Protein AF-A0A7W9EU17-F1 (afdb_monomer_lite)

Foldseek 3Di:
DDDDDPPLVVVLVVLVVQLVVLVVQLVVLLVQCLVQLVDPAHPLVSNVVSVVSNVVSLVSNVVSVVVNLVSCCVPDDDPLNVLSVVLVVLNVVLVVLSVVLPVCDDSVNCNVCVVVNSVSSVVNSVSSNVNSVSVVCSVVVVVPPPPDDD

pLDDT: mean 87.11, std 13.87, range [36.31, 96.31]

Secondary structure (DSSP, 8-state):
---PPPHHHHHHHHHHHHHHHHHHHHHHHHHHHHHHHTSSS--HHHHHHHHHHHHHHHHHHHHHHHHHHHHHHHH--HHHHHHHHHHHHHHHHHHHHHHHHHHH--HHHHHHTHHHHHHHHHHHHHHHHHHHHHHHHHHHHHHHSTT---

Organism: NCBI:txid1344948

Sequence (150 aa):
MIHAPPVQAIAQAASLQQLFSAHQQLLDGLARLETETARPVPDKAAVGAARLALSQASRKRSTILDSVLASEARIRTGPDLLQLVALQDSVRRARTASTAHVARWSQSTLEADWRGYCRDSALMRRHMRRQMEAETQFFVQSSGSGGGRG

Structure (mmCIF, N/CA/C/O backbone):
data_AF-A0A7W9EU17-F1
#
_entry.id   AF-A0A7W9EU17-F1
#
loop_
_atom_site.group_PDB
_atom_site.id
_atom_site.type_symbol
_atom_site.label_atom_id
_atom_site.label_alt_id
_atom_site.label_comp_id
_atom_site.label_asym_id
_atom_site.label_entity_id
_atom_site.label_seq_id
_atom_site.pdbx_PDB_ins_code
_atom_site.Cartn_x
_atom_site.Cartn_y
_atom_site.Cartn_z
_atom_site.occupancy
_atom_site.B_iso_or_equiv
_atom_site.auth_seq_id
_atom_site.auth_comp_id
_atom_site.auth_asym_id
_atom_site.auth_atom_id
_atom_site.pdbx_PDB_model_num
ATOM 1 N N . MET A 1 1 ? 31.770 17.024 -23.844 1.00 42.16 1 MET A N 1
ATOM 2 C CA . MET A 1 1 ? 30.431 16.971 -24.471 1.00 42.16 1 MET A CA 1
ATOM 3 C C . MET A 1 1 ? 29.493 16.333 -23.453 1.00 42.16 1 MET A C 1
ATOM 5 O O . MET A 1 1 ? 29.704 15.179 -23.113 1.00 42.16 1 MET A O 1
ATOM 9 N N . ILE A 1 2 ? 28.580 17.100 -22.851 1.00 52.88 2 ILE A N 1
ATOM 10 C CA . ILE A 1 2 ? 27.664 16.598 -21.812 1.00 52.88 2 ILE A CA 1
ATOM 11 C C . ILE A 1 2 ? 26.452 16.007 -22.539 1.00 52.88 2 ILE A C 1
ATOM 13 O O . ILE A 1 2 ? 25.656 16.756 -23.098 1.00 52.88 2 ILE A O 1
ATOM 17 N N . HIS A 1 3 ? 26.337 14.679 -22.592 1.00 46.72 3 HIS A N 1
ATOM 18 C CA . HIS A 1 3 ? 25.130 14.028 -23.101 1.00 46.72 3 HIS A CA 1
ATOM 19 C C . HIS A 1 3 ? 24.001 14.238 -22.089 1.00 46.72 3 HIS A C 1
ATOM 21 O O . HIS A 1 3 ? 24.015 13.657 -21.005 1.00 46.72 3 HIS A O 1
ATOM 27 N N . ALA A 1 4 ? 23.037 15.093 -22.429 1.00 49.22 4 ALA A N 1
ATOM 28 C CA . ALA A 1 4 ? 21.792 15.181 -21.682 1.00 49.22 4 ALA A CA 1
ATOM 29 C C . ALA A 1 4 ? 21.060 13.826 -21.764 1.00 49.22 4 ALA A C 1
ATOM 31 O O . ALA A 1 4 ? 21.017 13.229 -22.846 1.00 49.22 4 ALA A O 1
ATOM 32 N N . PRO A 1 5 ? 20.499 13.315 -20.655 1.00 55.69 5 PRO A N 1
ATOM 33 C CA . PRO A 1 5 ? 19.760 12.062 -20.684 1.00 55.69 5 PRO A CA 1
ATOM 34 C C . PRO A 1 5 ? 18.518 12.185 -21.584 1.00 55.69 5 PRO A C 1
ATOM 36 O O . PRO A 1 5 ? 17.935 13.269 -21.687 1.00 55.69 5 PRO A O 1
ATOM 39 N N . PRO A 1 6 ? 18.083 11.089 -22.231 1.00 68.62 6 PRO A N 1
ATOM 40 C CA . PRO A 1 6 ? 16.889 11.107 -23.067 1.00 68.62 6 PRO A CA 1
ATOM 41 C C . PRO A 1 6 ? 15.662 11.508 -22.236 1.00 68.62 6 PRO A C 1
ATOM 43 O O . PRO A 1 6 ? 15.503 11.070 -21.096 1.00 68.62 6 PRO A O 1
ATOM 46 N N . VAL A 1 7 ? 14.762 12.306 -22.822 1.00 67.12 7 VAL A N 1
ATOM 47 C CA . VAL A 1 7 ? 13.536 12.839 -22.181 1.00 67.12 7 VAL A CA 1
ATOM 48 C C . VAL A 1 7 ? 12.720 11.748 -21.471 1.00 67.12 7 VAL A C 1
ATOM 50 O O . VAL A 1 7 ? 12.147 11.977 -20.407 1.00 67.12 7 VAL A O 1
ATOM 53 N N . GLN A 1 8 ? 12.725 10.532 -22.020 1.00 69.38 8 GLN A N 1
ATOM 54 C CA . GLN A 1 8 ? 12.023 9.375 -21.472 1.00 69.38 8 GLN A CA 1
ATOM 55 C C . GLN A 1 8 ? 12.612 8.877 -20.140 1.00 69.38 8 GLN A C 1
ATOM 57 O O . GLN A 1 8 ? 11.852 8.507 -19.247 1.00 69.38 8 GLN A O 1
ATOM 62 N N . ALA A 1 9 ? 13.934 8.948 -19.956 1.00 69.44 9 ALA A N 1
ATOM 63 C CA . ALA A 1 9 ? 14.589 8.595 -18.695 1.00 69.44 9 ALA A CA 1
ATOM 64 C C . ALA A 1 9 ? 14.292 9.626 -17.590 1.00 69.44 9 ALA A C 1
ATOM 66 O O . ALA A 1 9 ? 14.064 9.256 -16.440 1.00 69.44 9 ALA A O 1
ATOM 67 N N . ILE A 1 10 ? 14.216 10.917 -17.941 1.00 69.44 10 ILE A N 1
ATOM 68 C CA . ILE A 1 10 ? 13.854 11.990 -16.998 1.00 69.44 10 ILE A CA 1
ATOM 69 C C . ILE A 1 10 ? 12.400 11.825 -16.532 1.00 69.44 10 ILE A C 1
ATOM 71 O O . ILE A 1 10 ? 12.120 11.890 -15.335 1.00 69.44 10 ILE A O 1
ATOM 75 N N . ALA A 1 11 ? 11.475 11.566 -17.462 1.00 74.50 11 ALA A N 1
ATOM 76 C CA . ALA A 1 11 ? 10.063 11.353 -17.142 1.00 74.50 11 ALA A CA 1
ATOM 77 C C . ALA A 1 11 ? 9.842 10.102 -16.269 1.00 74.50 11 ALA A C 1
ATOM 79 O O . ALA A 1 11 ? 9.024 10.118 -15.343 1.00 74.50 11 ALA A O 1
ATOM 80 N N . GLN A 1 12 ? 10.599 9.032 -16.520 1.00 78.94 12 GLN A N 1
ATOM 81 C CA . GLN A 1 12 ? 10.566 7.815 -15.710 1.00 78.94 12 GLN A CA 1
ATOM 82 C C . GLN A 1 12 ? 11.104 8.063 -14.296 1.00 78.94 12 GLN A C 1
ATOM 84 O O . GLN A 1 12 ? 10.432 7.719 -13.325 1.00 78.94 12 GLN A O 1
ATOM 89 N N . ALA A 1 13 ? 12.251 8.736 -14.162 1.00 81.25 13 ALA A N 1
ATOM 90 C CA . ALA A 1 13 ? 12.816 9.101 -12.864 1.00 81.25 13 ALA A CA 1
ATOM 91 C C . ALA A 1 13 ? 11.855 9.981 -12.043 1.00 81.25 13 ALA A C 1
ATOM 93 O O . ALA A 1 13 ? 11.632 9.716 -10.861 1.00 81.25 13 ALA A O 1
ATOM 94 N N . ALA A 1 14 ? 11.212 10.967 -12.678 1.00 83.50 14 ALA A N 1
ATOM 95 C CA . ALA A 1 14 ? 10.198 11.800 -12.034 1.00 83.50 14 ALA A CA 1
ATOM 96 C C . ALA A 1 14 ? 8.979 10.979 -11.566 1.00 83.50 14 ALA A C 1
ATOM 98 O O . ALA A 1 14 ? 8.493 11.169 -10.450 1.00 83.50 14 ALA A O 1
ATOM 99 N N . SER A 1 15 ? 8.515 10.024 -12.378 1.00 88.94 15 SER A N 1
ATOM 100 C CA . SER A 1 15 ? 7.392 9.141 -12.022 1.00 88.94 15 SER A CA 1
ATOM 101 C C . SER A 1 15 ? 7.738 8.203 -10.856 1.00 88.94 15 SER A C 1
ATOM 103 O O . SER A 1 15 ? 6.918 7.993 -9.961 1.00 88.94 15 SER A O 1
ATOM 105 N N . LEU A 1 16 ? 8.969 7.680 -10.813 1.00 90.94 16 LEU A N 1
ATOM 106 C CA . LEU A 1 16 ? 9.460 6.863 -9.697 1.00 90.94 16 LEU A CA 1
ATOM 107 C C . LEU A 1 16 ? 9.607 7.683 -8.411 1.00 90.94 16 LEU A C 1
ATOM 109 O O . LEU A 1 16 ? 9.209 7.228 -7.340 1.00 90.94 16 LEU A O 1
ATOM 113 N N . GLN A 1 17 ? 10.089 8.923 -8.506 1.00 92.38 17 GLN A N 1
ATOM 114 C CA . GLN A 1 17 ? 10.138 9.831 -7.361 1.00 92.38 17 GLN A CA 1
ATOM 115 C C . GLN A 1 17 ? 8.734 10.110 -6.802 1.00 92.38 17 GLN A C 1
ATOM 117 O O . GLN A 1 17 ? 8.530 10.098 -5.585 1.00 92.38 17 GLN A O 1
ATOM 122 N N . GLN A 1 18 ? 7.743 10.316 -7.674 1.00 93.81 18 GLN A N 1
ATOM 123 C CA . GLN A 1 18 ? 6.345 10.464 -7.266 1.00 93.81 18 GLN A CA 1
ATOM 124 C C . GLN A 1 18 ? 5.808 9.197 -6.587 1.00 93.81 18 GLN A C 1
ATOM 126 O O . GLN A 1 18 ? 5.091 9.304 -5.588 1.00 93.81 18 GLN A O 1
ATOM 131 N N . LEU A 1 19 ? 6.171 8.011 -7.086 1.00 94.50 19 LEU A N 1
ATOM 132 C CA . LEU A 1 19 ? 5.790 6.737 -6.480 1.00 94.50 19 LEU A CA 1
ATOM 133 C C . LEU A 1 19 ? 6.373 6.592 -5.068 1.00 94.50 19 LEU A C 1
ATOM 135 O O . LEU A 1 19 ? 5.625 6.314 -4.132 1.00 94.50 19 LEU A O 1
ATOM 139 N N . PHE A 1 20 ? 7.667 6.858 -4.884 1.00 94.06 20 PHE A N 1
ATOM 140 C CA . PHE A 1 20 ? 8.308 6.785 -3.567 1.00 94.06 20 PHE A CA 1
ATOM 141 C C . PHE A 1 20 ? 7.773 7.839 -2.593 1.00 94.06 20 PHE A C 1
ATOM 143 O O . PHE A 1 20 ? 7.582 7.554 -1.411 1.00 94.06 20 PHE A O 1
ATOM 150 N N . SER A 1 21 ? 7.432 9.035 -3.076 1.00 94.50 21 SER A N 1
ATOM 151 C CA . SER A 1 21 ? 6.719 10.025 -2.262 1.00 94.50 21 SER A CA 1
ATOM 152 C C . SER A 1 21 ? 5.341 9.510 -1.824 1.00 94.50 21 SER A C 1
ATOM 154 O O . SER A 1 21 ? 4.957 9.662 -0.663 1.00 94.50 21 SER A O 1
ATOM 156 N N . ALA A 1 22 ? 4.606 8.840 -2.716 1.00 94.56 22 ALA A N 1
ATOM 157 C CA . ALA A 1 22 ? 3.338 8.206 -2.366 1.00 94.56 22 ALA A CA 1
ATOM 158 C C . ALA A 1 22 ? 3.518 7.042 -1.371 1.00 94.56 22 ALA A C 1
ATOM 160 O O . ALA A 1 22 ? 2.656 6.853 -0.512 1.00 94.56 22 ALA A O 1
ATOM 161 N N . HIS A 1 23 ? 4.630 6.298 -1.432 1.00 96.06 23 HIS A N 1
ATOM 162 C CA . HIS A 1 23 ? 4.975 5.291 -0.420 1.00 96.06 23 HIS A CA 1
ATOM 163 C C . HIS A 1 23 ? 5.177 5.914 0.957 1.00 96.06 23 HIS A C 1
ATOM 165 O O . HIS A 1 23 ? 4.604 5.415 1.920 1.00 96.06 23 HIS A O 1
ATOM 171 N N . GLN A 1 24 ? 5.909 7.026 1.055 1.00 95.00 24 GLN A N 1
ATOM 172 C CA . GLN A 1 24 ? 6.094 7.731 2.330 1.00 95.00 24 GLN A CA 1
ATOM 173 C C . GLN A 1 24 ? 4.758 8.199 2.917 1.00 95.00 24 GLN A C 1
ATOM 175 O O . GLN A 1 24 ? 4.454 7.920 4.073 1.00 95.00 24 GLN A O 1
ATOM 180 N N . GLN A 1 25 ? 3.886 8.784 2.091 1.00 94.00 25 GLN A N 1
ATOM 181 C CA . GLN A 1 25 ? 2.539 9.178 2.525 1.00 94.00 25 GLN A CA 1
ATOM 182 C C . GLN A 1 25 ? 1.709 7.984 3.024 1.00 94.00 25 GLN A C 1
ATOM 184 O O . GLN A 1 25 ? 0.932 8.108 3.974 1.00 94.00 25 GLN A O 1
ATOM 189 N N . LEU A 1 26 ? 1.867 6.814 2.396 1.00 94.75 26 LEU A N 1
ATOM 190 C CA . LEU A 1 26 ? 1.216 5.590 2.848 1.00 94.75 26 LEU A CA 1
ATOM 191 C C . LEU A 1 26 ? 1.797 5.116 4.185 1.00 94.75 26 LEU A C 1
ATOM 193 O O . LEU A 1 26 ? 1.028 4.762 5.074 1.00 94.75 26 LEU A O 1
ATOM 197 N N . LEU A 1 27 ? 3.123 5.124 4.347 1.00 95.56 27 LEU A N 1
ATOM 198 C CA . LEU A 1 27 ? 3.806 4.744 5.588 1.00 95.56 27 LEU A CA 1
ATOM 199 C C . LEU A 1 27 ? 3.362 5.614 6.768 1.00 95.56 27 LEU A C 1
ATOM 201 O O . LEU A 1 27 ? 3.016 5.065 7.815 1.00 95.56 27 LEU A O 1
ATOM 205 N N . ASP A 1 28 ? 3.262 6.927 6.571 1.00 94.12 28 ASP A N 1
ATOM 206 C CA . ASP A 1 28 ? 2.743 7.857 7.578 1.00 94.12 28 ASP A CA 1
ATOM 207 C C . ASP A 1 28 ? 1.293 7.528 7.955 1.00 94.12 28 ASP A C 1
ATOM 209 O O . ASP A 1 28 ? 0.935 7.470 9.134 1.00 94.12 28 ASP A O 1
ATOM 213 N N . GLY A 1 29 ? 0.444 7.261 6.958 1.00 93.19 29 GLY A N 1
ATOM 214 C CA . GLY A 1 29 ? -0.943 6.849 7.182 1.00 93.19 29 GLY A CA 1
ATOM 215 C C . GLY A 1 29 ? -1.052 5.525 7.945 1.00 93.19 29 GLY A C 1
ATOM 216 O O . GLY A 1 29 ? -1.892 5.384 8.835 1.00 93.19 29 GLY A O 1
ATOM 217 N N . LEU A 1 30 ? -0.179 4.562 7.637 1.00 95.25 30 LEU A N 1
ATOM 218 C CA . LEU A 1 30 ? -0.106 3.275 8.327 1.00 95.25 30 LEU A CA 1
ATOM 219 C C . LEU A 1 30 ? 0.334 3.441 9.783 1.00 95.25 30 LEU A C 1
ATOM 221 O O . LEU A 1 30 ? -0.247 2.792 10.650 1.00 95.25 30 LEU A O 1
ATOM 225 N N . ALA A 1 31 ? 1.320 4.300 10.051 1.00 94.75 31 ALA A N 1
ATOM 226 C CA . ALA A 1 31 ? 1.794 4.592 11.402 1.00 94.75 31 ALA A CA 1
ATOM 227 C C . ALA A 1 31 ? 0.706 5.267 12.249 1.00 94.75 31 ALA A C 1
ATOM 229 O O . ALA A 1 31 ? 0.453 4.849 13.374 1.00 94.75 31 ALA A O 1
ATOM 230 N N . ARG A 1 32 ? -0.018 6.242 11.684 1.00 94.12 32 ARG A N 1
ATOM 231 C CA . ARG A 1 32 ? -1.166 6.871 12.362 1.00 94.12 32 ARG A CA 1
ATOM 232 C C . ARG A 1 32 ? -2.246 5.852 12.707 1.00 94.12 32 ARG A C 1
ATOM 234 O O . ARG A 1 32 ? -2.725 5.817 13.835 1.00 94.12 32 ARG A O 1
ATOM 241 N N . LEU A 1 33 ? -2.607 4.993 11.753 1.00 94.62 33 LEU A N 1
ATOM 242 C CA . LEU A 1 33 ? -3.601 3.953 12.003 1.00 94.62 33 LEU A CA 1
ATOM 243 C C . LEU A 1 33 ? -3.121 2.940 13.053 1.00 94.62 33 LEU A C 1
ATOM 245 O O . LEU A 1 33 ? -3.922 2.439 13.837 1.00 94.62 33 LEU A O 1
ATOM 249 N N . GLU A 1 34 ? -1.825 2.638 13.075 1.00 95.88 34 GLU A N 1
ATOM 250 C CA . GLU A 1 34 ? -1.213 1.781 14.085 1.00 95.88 34 GLU A CA 1
ATOM 251 C C . GLU A 1 34 ? -1.361 2.363 15.491 1.00 95.88 34 GLU A C 1
ATOM 253 O O . GLU A 1 34 ? -1.867 1.651 16.361 1.00 95.88 34 GLU A O 1
ATOM 258 N N . THR A 1 35 ? -1.059 3.653 15.670 1.00 94.69 35 THR A N 1
ATOM 259 C CA . THR A 1 35 ? -1.282 4.386 16.925 1.00 94.69 35 THR A CA 1
ATOM 260 C C . THR A 1 35 ? -2.732 4.295 17.389 1.00 94.69 35 THR A C 1
ATOM 262 O O . THR A 1 35 ? -2.983 3.940 18.539 1.00 94.69 35 THR A O 1
ATOM 265 N N . GLU A 1 36 ? -3.703 4.531 16.501 1.00 93.62 36 GLU A N 1
ATOM 266 C CA . GLU A 1 36 ? -5.115 4.448 16.892 1.00 93.62 36 GLU A CA 1
ATOM 267 C C . GLU A 1 36 ? -5.532 3.021 17.268 1.00 93.62 36 GLU A C 1
ATOM 269 O O . GLU A 1 36 ? -6.237 2.820 18.253 1.00 93.62 36 GLU A O 1
ATOM 274 N N . THR A 1 37 ? -5.062 2.004 16.537 1.00 94.56 37 THR A N 1
ATOM 275 C CA . THR A 1 37 ? -5.393 0.598 16.841 1.00 94.56 37 THR A CA 1
ATOM 276 C C . THR A 1 37 ? -4.713 0.040 18.092 1.00 94.56 37 THR A C 1
ATOM 278 O O . THR A 1 37 ? -5.100 -1.030 18.557 1.00 94.56 37 THR A O 1
ATOM 281 N N . ALA A 1 38 ? -3.722 0.742 18.649 1.00 94.44 38 ALA A N 1
ATOM 282 C CA . ALA A 1 38 ? -3.118 0.389 19.933 1.00 94.44 38 ALA A CA 1
ATOM 283 C C . ALA A 1 38 ? -4.000 0.794 21.130 1.00 94.44 38 ALA A C 1
ATOM 285 O O . ALA A 1 38 ? -3.764 0.345 22.252 1.00 94.44 38 ALA A O 1
ATOM 286 N N . ARG A 1 39 ? -5.023 1.630 20.909 1.00 92.75 39 ARG A N 1
ATOM 287 C CA . ARG A 1 39 ? -5.928 2.094 21.965 1.00 92.75 39 ARG A CA 1
ATOM 288 C C . ARG A 1 39 ? -6.919 0.984 22.350 1.00 92.75 39 ARG A C 1
ATOM 290 O O . ARG A 1 39 ? -7.422 0.269 21.478 1.00 92.75 39 ARG A O 1
ATOM 297 N N . PRO A 1 40 ? -7.256 0.844 23.647 1.00 89.75 40 PRO A N 1
ATOM 298 C CA . PRO A 1 40 ? -8.167 -0.204 24.117 1.00 89.75 40 PRO A CA 1
ATOM 299 C C . PRO A 1 40 ? -9.603 -0.022 23.606 1.00 89.75 40 PRO A C 1
ATOM 301 O O . PRO A 1 40 ? -10.331 -1.002 23.465 1.00 89.75 40 PRO A O 1
ATOM 304 N N . VAL A 1 41 ? -9.991 1.219 23.305 1.00 89.88 41 VAL A N 1
ATOM 305 C CA . VAL A 1 41 ? -11.290 1.594 22.739 1.00 89.88 41 VAL A CA 1
ATOM 306 C C . VAL A 1 41 ? -11.087 2.518 21.535 1.00 89.88 41 VAL A C 1
ATOM 308 O O . VAL A 1 41 ? -10.130 3.300 21.537 1.00 89.88 41 VAL A O 1
ATOM 311 N N . PRO A 1 42 ? -11.954 2.445 20.511 1.00 91.00 42 PRO A N 1
ATOM 312 C CA . PRO A 1 42 ? -11.811 3.262 19.319 1.00 91.00 42 PRO A CA 1
ATOM 313 C C . PRO A 1 42 ? -12.170 4.719 19.597 1.00 91.00 42 PRO A C 1
ATOM 315 O O . PRO A 1 42 ? -13.270 5.035 20.052 1.00 91.00 42 PRO A O 1
ATOM 318 N N . ASP A 1 43 ? -11.281 5.620 19.204 1.00 92.50 43 ASP A N 1
ATOM 319 C CA . ASP A 1 43 ? -11.642 7.006 18.942 1.00 92.50 43 ASP A CA 1
ATOM 320 C C . ASP A 1 43 ? -12.185 7.097 17.518 1.00 92.50 43 ASP A C 1
ATOM 322 O O . ASP A 1 43 ? -11.448 7.044 16.533 1.00 92.50 43 ASP A O 1
ATOM 326 N N . LYS A 1 44 ? -13.513 7.156 17.412 1.00 88.75 44 LYS A N 1
ATOM 327 C CA . LYS A 1 44 ? -14.230 7.044 16.136 1.00 88.75 44 LYS A CA 1
ATOM 328 C C . LYS A 1 44 ? -13.763 8.086 15.122 1.00 88.75 44 LYS A C 1
ATOM 330 O O . LYS A 1 44 ? -13.586 7.758 13.948 1.00 88.75 44 LYS A O 1
ATOM 335 N N . ALA A 1 45 ? -13.549 9.318 15.578 1.00 90.31 45 ALA A N 1
ATOM 336 C CA . ALA A 1 45 ? -13.128 10.414 14.720 1.00 90.31 45 ALA A CA 1
ATOM 337 C C . ALA A 1 45 ? -11.689 10.199 14.237 1.00 90.31 45 ALA A C 1
ATOM 339 O O . ALA A 1 45 ? -11.434 10.248 13.031 1.00 90.31 45 ALA A O 1
ATOM 340 N N . ALA A 1 46 ? -10.769 9.883 15.154 1.00 91.25 46 ALA A N 1
ATOM 341 C CA . ALA A 1 46 ? -9.366 9.664 14.815 1.00 91.25 46 ALA A CA 1
ATOM 342 C C . ALA A 1 46 ? -9.174 8.443 13.897 1.00 91.25 46 ALA A C 1
ATOM 344 O O . ALA A 1 46 ? -8.489 8.526 12.874 1.00 91.25 46 ALA A O 1
ATOM 345 N N . VAL A 1 47 ? -9.850 7.327 14.190 1.00 93.19 47 VAL A N 1
ATOM 346 C CA . VAL A 1 47 ? -9.811 6.112 13.365 1.00 93.19 47 VAL A CA 1
ATOM 347 C C . VAL A 1 47 ? -10.420 6.364 11.987 1.00 93.19 47 VAL A C 1
ATOM 349 O O . VAL A 1 47 ? -9.825 5.981 10.979 1.00 93.19 47 VAL A O 1
ATOM 352 N N . GLY A 1 48 ? -11.577 7.028 11.910 1.00 91.69 48 GLY A N 1
ATOM 353 C CA . GLY A 1 48 ? -12.209 7.388 10.640 1.00 91.69 48 GLY A CA 1
ATOM 354 C C . GLY A 1 48 ? -11.295 8.253 9.768 1.00 91.69 48 GLY A C 1
ATOM 355 O O . GLY A 1 48 ? -11.082 7.943 8.592 1.00 91.69 48 GLY A O 1
ATOM 356 N N . ALA A 1 49 ? -10.677 9.278 10.361 1.00 91.44 49 ALA A N 1
ATOM 357 C CA . ALA A 1 49 ? -9.722 10.149 9.683 1.00 91.44 49 ALA A CA 1
ATOM 358 C C . ALA A 1 49 ? -8.480 9.382 9.195 1.00 91.44 49 ALA A C 1
ATOM 360 O O . ALA A 1 49 ? -8.090 9.516 8.032 1.00 91.44 49 ALA A O 1
ATOM 361 N N . ALA A 1 50 ? -7.893 8.524 10.038 1.00 92.31 50 ALA A N 1
ATOM 362 C CA . ALA A 1 50 ? -6.734 7.708 9.674 1.00 92.31 50 ALA A CA 1
ATOM 363 C C . ALA A 1 50 ? -7.047 6.750 8.512 1.00 92.31 50 ALA A C 1
ATOM 365 O O . ALA A 1 50 ? -6.276 6.643 7.555 1.00 92.31 50 ALA A O 1
ATOM 366 N N . ARG A 1 51 ? -8.212 6.090 8.546 1.00 93.56 51 ARG A N 1
ATOM 367 C CA . ARG A 1 51 ? -8.671 5.189 7.477 1.00 93.56 51 ARG A CA 1
ATOM 368 C C . ARG A 1 51 ? -8.921 5.924 6.164 1.00 93.56 51 ARG A C 1
ATOM 370 O O . ARG A 1 51 ? -8.566 5.408 5.099 1.00 93.56 51 ARG A O 1
ATOM 377 N N . LEU A 1 52 ? -9.517 7.115 6.222 1.00 90.69 52 LEU A N 1
ATOM 378 C CA . LEU A 1 52 ? -9.749 7.949 5.046 1.00 90.69 52 LEU A CA 1
ATOM 379 C C . LEU A 1 52 ? -8.423 8.392 4.417 1.00 90.69 52 LEU A C 1
ATOM 381 O O . LEU A 1 52 ? -8.230 8.193 3.216 1.00 90.69 52 LEU A O 1
ATOM 385 N N . ALA A 1 53 ? -7.499 8.913 5.227 1.00 89.88 53 ALA A N 1
ATOM 386 C CA . ALA A 1 53 ? -6.178 9.339 4.772 1.00 89.88 53 ALA A CA 1
ATOM 387 C C . ALA A 1 53 ? -5.406 8.180 4.121 1.00 89.88 53 ALA A C 1
ATOM 389 O O . ALA A 1 53 ? -4.887 8.321 3.013 1.00 89.88 53 ALA A O 1
ATOM 390 N N . LEU A 1 54 ? -5.410 6.997 4.747 1.00 92.62 54 LEU A N 1
ATOM 391 C CA . LEU A 1 54 ? -4.771 5.804 4.189 1.00 92.62 54 LEU A CA 1
ATOM 392 C C . LEU A 1 54 ? -5.411 5.376 2.858 1.00 92.62 54 LEU A C 1
ATOM 394 O O . LEU A 1 54 ? -4.713 5.015 1.910 1.00 92.62 54 LEU A O 1
ATOM 398 N N . SER A 1 55 ? -6.739 5.459 2.754 1.00 91.81 55 SER A N 1
ATOM 399 C CA . SER A 1 55 ? -7.466 5.136 1.521 1.00 91.81 55 SER A CA 1
ATOM 400 C C . SER A 1 55 ? -7.144 6.109 0.383 1.00 91.81 55 SER A C 1
ATOM 402 O O . SER A 1 55 ? -7.052 5.691 -0.772 1.00 91.81 55 SER A O 1
ATOM 404 N N . GLN A 1 56 ? -6.977 7.399 0.684 1.00 91.31 56 GLN A N 1
ATOM 405 C CA . GLN A 1 56 ? -6.574 8.417 -0.291 1.00 91.31 56 GLN A CA 1
ATOM 406 C C . GLN A 1 56 ? -5.122 8.212 -0.742 1.00 91.31 56 GLN A C 1
ATOM 408 O O . GLN A 1 56 ? -4.858 8.179 -1.944 1.00 91.31 56 GLN A O 1
ATOM 413 N N . ALA A 1 57 ? -4.200 7.982 0.198 1.00 91.88 57 ALA A N 1
ATOM 414 C CA . ALA A 1 57 ? -2.801 7.687 -0.105 1.00 91.88 57 ALA A CA 1
ATOM 415 C C . ALA A 1 57 ? -2.655 6.404 -0.947 1.00 91.88 57 ALA A C 1
ATOM 417 O O . ALA A 1 57 ? -1.920 6.387 -1.935 1.00 91.88 57 ALA A O 1
ATOM 418 N N . SER A 1 58 ? -3.421 5.350 -0.636 1.00 92.81 58 SER A N 1
ATOM 419 C CA . SER A 1 58 ? -3.419 4.097 -1.408 1.00 92.81 58 SER A CA 1
ATOM 420 C C . SER A 1 58 ? -3.940 4.285 -2.836 1.00 92.81 58 SER A C 1
ATOM 422 O O . SER A 1 58 ? -3.377 3.721 -3.779 1.00 92.81 58 SER A O 1
ATOM 424 N N . ARG A 1 59 ? -4.979 5.113 -3.020 1.00 92.38 59 ARG A N 1
ATOM 425 C CA . ARG A 1 59 ? -5.484 5.488 -4.350 1.00 92.38 59 ARG A CA 1
ATOM 426 C C . ARG A 1 59 ? -4.436 6.258 -5.146 1.00 92.38 59 ARG A C 1
ATOM 428 O O . ARG A 1 59 ? -4.137 5.861 -6.266 1.00 92.38 59 ARG A O 1
ATOM 435 N N . LYS A 1 60 ? -3.816 7.278 -4.545 1.00 92.94 60 LYS A N 1
ATOM 436 C CA . LYS A 1 60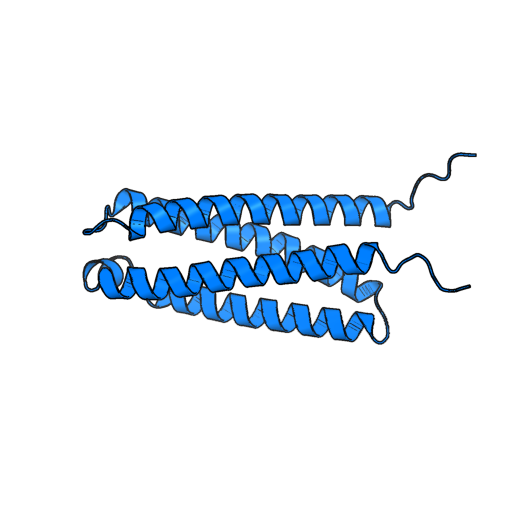 ? -2.738 8.052 -5.177 1.00 92.94 60 LYS A CA 1
ATOM 437 C C . LYS A 1 60 ? -1.574 7.155 -5.612 1.00 92.94 60 LYS A C 1
ATOM 439 O O . LYS A 1 60 ? -1.159 7.233 -6.765 1.00 92.94 60 LYS A O 1
ATOM 444 N N . ARG A 1 61 ? -1.100 6.263 -4.728 1.00 95.62 61 ARG A N 1
ATOM 445 C CA . ARG A 1 61 ? -0.074 5.256 -5.060 1.00 95.62 61 ARG A CA 1
ATOM 446 C C . ARG A 1 61 ? -0.503 4.414 -6.258 1.00 95.62 61 ARG A C 1
ATOM 448 O O . ARG A 1 61 ? 0.271 4.259 -7.189 1.00 95.62 61 ARG A O 1
ATOM 455 N N . SER A 1 62 ? -1.730 3.893 -6.237 1.00 94.19 62 SER A N 1
ATOM 456 C CA . SER A 1 62 ? -2.254 3.013 -7.288 1.00 94.19 62 SER A CA 1
ATOM 457 C C . SER A 1 62 ? -2.276 3.699 -8.656 1.00 94.19 62 SER A C 1
ATOM 459 O O . SER A 1 62 ? -1.801 3.112 -9.621 1.00 94.19 62 SER A O 1
ATOM 461 N N . THR A 1 63 ? -2.747 4.947 -8.731 1.00 93.94 63 THR A N 1
ATOM 462 C CA . THR A 1 63 ? -2.766 5.726 -9.980 1.00 93.94 63 THR A CA 1
ATOM 463 C C . THR A 1 63 ? -1.362 5.944 -10.542 1.00 93.94 63 THR A C 1
ATOM 465 O O . THR A 1 63 ? -1.133 5.728 -11.730 1.00 93.94 63 THR A O 1
ATOM 468 N N . ILE A 1 64 ? -0.410 6.350 -9.694 1.00 94.62 64 ILE A N 1
ATOM 469 C CA . ILE A 1 64 ? 0.981 6.572 -10.116 1.00 94.62 64 ILE A CA 1
ATOM 470 C C . ILE A 1 64 ? 1.608 5.249 -10.565 1.00 94.62 64 ILE A C 1
ATOM 472 O O . ILE A 1 64 ? 2.212 5.177 -11.633 1.00 94.62 64 ILE A O 1
ATOM 476 N N . LEU A 1 65 ? 1.421 4.190 -9.777 1.00 94.94 65 LEU A N 1
ATOM 477 C CA . LEU A 1 65 ? 1.967 2.869 -10.056 1.00 94.94 65 LEU A CA 1
ATOM 478 C C . LEU A 1 65 ? 1.434 2.295 -11.372 1.00 94.94 65 LEU A C 1
ATOM 480 O O . LEU A 1 65 ? 2.218 1.745 -12.133 1.00 94.94 65 LEU A O 1
ATOM 484 N N . ASP A 1 66 ? 0.146 2.457 -11.682 1.00 94.19 66 ASP A N 1
ATOM 485 C CA . ASP A 1 66 ? -0.414 2.004 -12.963 1.00 94.19 66 ASP A CA 1
ATOM 486 C C . ASP A 1 66 ? 0.262 2.700 -14.153 1.00 94.19 66 ASP A C 1
ATOM 488 O O . ASP A 1 66 ? 0.606 2.044 -15.136 1.00 94.19 66 ASP A O 1
ATOM 492 N N . SER A 1 67 ? 0.528 4.005 -14.042 1.00 92.81 67 SER A N 1
ATOM 493 C CA . SER A 1 67 ? 1.257 4.764 -15.068 1.00 92.81 67 SER A CA 1
ATOM 494 C C . SER A 1 67 ? 2.705 4.289 -15.225 1.00 92.81 67 SER A C 1
ATOM 496 O O . SER A 1 67 ? 3.194 4.125 -16.348 1.00 92.81 67 SER A O 1
ATOM 498 N N . VAL A 1 68 ? 3.399 4.041 -14.109 1.00 92.75 68 VAL A N 1
ATOM 499 C CA . VAL A 1 68 ? 4.770 3.510 -14.115 1.00 92.75 68 VAL A CA 1
ATOM 500 C C . VAL A 1 68 ? 4.796 2.119 -14.752 1.00 92.75 68 VAL A C 1
ATOM 502 O O . VAL A 1 68 ? 5.532 1.905 -15.710 1.00 92.75 68 VAL A O 1
ATOM 505 N N . LEU A 1 69 ? 3.945 1.194 -14.300 1.00 92.69 69 LEU A N 1
ATOM 506 C CA . LEU A 1 69 ? 3.873 -0.174 -14.823 1.00 92.69 69 LEU A CA 1
ATOM 507 C C . LEU A 1 69 ? 3.535 -0.206 -16.320 1.00 92.69 69 LEU A C 1
ATOM 509 O O . LEU A 1 69 ? 4.113 -1.006 -17.054 1.00 92.69 69 LEU A O 1
ATOM 513 N N . ALA A 1 70 ? 2.637 0.666 -16.788 1.00 90.94 70 ALA A N 1
ATOM 514 C CA . ALA A 1 70 ? 2.320 0.793 -18.210 1.00 90.94 70 ALA A CA 1
ATOM 515 C C . ALA A 1 70 ? 3.519 1.286 -19.035 1.00 90.94 70 ALA A C 1
ATOM 517 O O . ALA A 1 70 ? 3.699 0.867 -20.178 1.00 90.94 70 ALA A O 1
ATOM 518 N N . SER A 1 71 ? 4.345 2.163 -18.460 1.00 89.62 71 SER A N 1
ATOM 519 C CA . SER A 1 71 ? 5.552 2.678 -19.111 1.00 89.62 71 SER A CA 1
ATOM 520 C C . SER A 1 71 ? 6.644 1.606 -19.183 1.00 89.62 71 SER A C 1
ATOM 522 O O . SER A 1 71 ? 7.219 1.398 -20.248 1.00 89.62 71 SER A O 1
ATOM 524 N N . GLU A 1 72 ? 6.862 0.860 -18.096 1.00 89.31 72 GLU A N 1
ATOM 525 C CA . GLU A 1 72 ? 7.799 -0.274 -18.040 1.00 89.31 72 GLU A CA 1
ATOM 526 C C . GLU A 1 72 ? 7.432 -1.396 -19.018 1.00 89.31 72 GLU A C 1
ATOM 528 O O . GLU A 1 72 ? 8.304 -1.970 -19.669 1.00 89.31 72 GLU A O 1
ATOM 533 N N . ALA A 1 73 ? 6.137 -1.692 -19.163 1.00 90.12 73 ALA A N 1
ATOM 534 C CA . ALA A 1 73 ? 5.659 -2.748 -20.056 1.00 90.12 73 ALA A CA 1
ATOM 535 C C . ALA A 1 73 ? 5.981 -2.478 -21.534 1.00 90.12 73 ALA A C 1
ATOM 537 O O . ALA A 1 73 ? 6.041 -3.414 -22.324 1.00 90.12 73 ALA A O 1
ATOM 538 N N . ARG A 1 74 ? 6.198 -1.211 -21.914 1.00 89.06 74 ARG A N 1
ATOM 539 C CA . ARG A 1 74 ? 6.559 -0.825 -23.288 1.00 89.06 74 ARG A CA 1
ATOM 540 C C . ARG A 1 74 ? 8.043 -0.999 -23.597 1.00 89.06 74 ARG A C 1
ATOM 542 O O . ARG A 1 74 ? 8.398 -1.049 -24.768 1.00 89.06 74 ARG A O 1
ATOM 549 N N . ILE A 1 75 ? 8.896 -1.035 -22.574 1.00 86.94 75 ILE A N 1
ATOM 550 C CA . ILE A 1 75 ? 10.358 -1.025 -22.732 1.00 86.94 75 ILE A CA 1
ATOM 551 C C . ILE A 1 75 ? 11.013 -2.355 -22.348 1.00 86.94 75 ILE A C 1
ATOM 553 O O . ILE A 1 75 ? 12.097 -2.661 -22.838 1.00 86.94 75 ILE A O 1
ATOM 557 N N . ARG A 1 76 ? 10.376 -3.162 -21.490 1.00 86.75 76 ARG A N 1
ATOM 558 C CA . ARG A 1 76 ? 10.935 -4.440 -21.033 1.00 86.75 76 ARG A CA 1
ATOM 559 C C . ARG A 1 76 ? 10.626 -5.583 -21.982 1.00 86.75 76 ARG A C 1
ATOM 561 O O . ARG A 1 76 ? 9.533 -5.686 -22.528 1.00 86.75 76 ARG A O 1
ATOM 568 N N . THR A 1 77 ? 11.582 -6.497 -22.101 1.00 87.75 77 THR A N 1
ATOM 569 C CA . THR A 1 77 ? 11.460 -7.725 -22.892 1.00 87.75 77 THR A CA 1
ATOM 570 C C . THR A 1 77 ? 12.077 -8.907 -22.140 1.00 87.75 77 THR A C 1
ATOM 572 O O . THR A 1 77 ? 12.791 -8.727 -21.153 1.00 87.75 77 THR A O 1
ATOM 575 N N . GLY A 1 78 ? 11.776 -10.133 -22.577 1.00 89.38 78 GLY A N 1
ATOM 576 C CA . GLY A 1 78 ? 12.403 -11.342 -22.040 1.00 89.38 78 GLY A CA 1
ATOM 577 C C . GLY A 1 78 ? 12.199 -11.528 -20.522 1.00 89.38 78 GLY A C 1
ATOM 578 O O . GLY A 1 78 ? 11.088 -11.318 -20.029 1.00 89.38 78 GLY A O 1
ATOM 579 N N . PRO A 1 79 ? 13.241 -11.929 -19.766 1.00 86.69 79 PRO A N 1
ATOM 580 C CA . PRO A 1 79 ? 13.141 -12.170 -18.322 1.00 86.69 79 PRO A CA 1
ATOM 581 C C . PRO A 1 79 ? 12.639 -10.967 -17.507 1.00 86.69 79 PRO A C 1
ATOM 583 O O . PRO A 1 79 ? 11.895 -11.152 -16.543 1.00 86.69 79 PRO A O 1
ATOM 586 N N . ASP A 1 80 ? 12.974 -9.742 -17.917 1.00 85.19 80 ASP A N 1
ATOM 587 C CA . ASP A 1 80 ? 12.566 -8.521 -17.208 1.00 85.19 80 ASP A CA 1
ATOM 588 C C . ASP A 1 80 ? 11.056 -8.268 -17.326 1.00 85.19 80 ASP A C 1
ATOM 590 O O . ASP A 1 80 ? 10.435 -7.727 -16.407 1.00 85.19 80 ASP A O 1
ATOM 594 N N . LEU A 1 81 ? 10.439 -8.694 -18.436 1.00 89.12 81 LEU A N 1
ATOM 595 C CA . LEU A 1 81 ? 8.989 -8.631 -18.620 1.00 89.12 81 LEU A CA 1
ATOM 596 C C . LEU A 1 81 ? 8.265 -9.621 -17.695 1.00 89.12 81 LEU A C 1
ATOM 598 O O . LEU A 1 81 ? 7.227 -9.281 -17.133 1.00 89.12 81 LEU A O 1
ATOM 602 N N . LEU A 1 82 ? 8.821 -10.818 -17.477 1.00 90.19 82 LEU A N 1
ATOM 603 C CA . LEU A 1 82 ? 8.232 -11.803 -16.559 1.00 90.19 82 LEU A CA 1
ATOM 604 C C . LEU A 1 82 ? 8.216 -11.292 -15.113 1.00 90.19 82 LEU A C 1
ATOM 606 O O . LEU A 1 82 ? 7.218 -11.454 -14.410 1.00 90.19 82 LEU A O 1
ATOM 610 N N . GLN A 1 83 ? 9.289 -10.624 -14.680 1.00 90.31 83 GLN A N 1
ATOM 611 C CA . GLN A 1 83 ? 9.338 -9.994 -13.359 1.00 90.31 83 GLN A CA 1
ATOM 612 C C . GLN A 1 83 ? 8.310 -8.857 -13.231 1.00 90.31 83 GLN A C 1
ATOM 614 O O . GLN A 1 83 ? 7.643 -8.745 -12.201 1.00 90.31 83 GLN A O 1
ATOM 619 N N . LEU A 1 84 ? 8.124 -8.053 -14.287 1.00 92.81 84 LEU A N 1
ATOM 620 C CA . LEU A 1 84 ? 7.099 -7.007 -14.318 1.00 92.81 84 LEU A CA 1
ATOM 621 C C . LEU A 1 84 ? 5.683 -7.591 -14.194 1.00 92.81 84 LEU A C 1
ATOM 623 O O . LEU A 1 84 ? 4.874 -7.079 -13.419 1.00 92.81 84 LEU A O 1
ATOM 627 N N . VAL A 1 85 ? 5.386 -8.675 -14.917 1.00 93.75 85 VAL A N 1
ATOM 628 C CA . VAL A 1 85 ? 4.089 -9.370 -14.840 1.00 93.75 85 VAL A CA 1
ATOM 629 C C . VAL A 1 85 ? 3.846 -9.912 -13.428 1.00 93.75 85 VAL A C 1
ATOM 631 O O . VAL A 1 85 ? 2.764 -9.725 -12.870 1.00 93.75 85 VAL A O 1
ATOM 634 N N . ALA A 1 86 ? 4.862 -10.506 -12.795 1.00 93.31 86 ALA A N 1
ATOM 635 C CA . ALA A 1 86 ? 4.757 -10.979 -11.415 1.00 93.31 86 ALA A CA 1
ATOM 636 C C . ALA A 1 86 ? 4.444 -9.836 -10.426 1.00 93.31 86 ALA A C 1
ATOM 638 O O . ALA A 1 86 ? 3.612 -10.001 -9.524 1.00 93.31 86 ALA A O 1
ATOM 639 N N . LEU A 1 87 ? 5.055 -8.659 -10.618 1.00 93.81 87 LEU A N 1
ATOM 640 C CA . LEU A 1 87 ? 4.750 -7.464 -9.830 1.00 93.81 87 LEU A CA 1
ATOM 641 C C . LEU A 1 87 ? 3.306 -6.990 -10.060 1.00 93.81 87 LEU A C 1
ATOM 643 O O . LEU A 1 87 ? 2.583 -6.762 -9.088 1.00 93.81 87 LEU A O 1
ATOM 647 N N . GLN A 1 88 ? 2.858 -6.889 -11.316 1.00 94.69 88 GLN A N 1
ATOM 648 C CA . GLN A 1 88 ? 1.483 -6.503 -11.672 1.00 94.69 88 GLN A CA 1
ATOM 649 C C . GLN A 1 88 ? 0.441 -7.430 -11.029 1.00 94.69 88 GLN A C 1
ATOM 651 O O . GLN A 1 88 ? -0.576 -6.973 -10.495 1.00 94.69 88 GLN A O 1
ATOM 656 N N . ASP A 1 89 ? 0.711 -8.732 -11.017 1.00 95.00 89 ASP A N 1
ATOM 657 C CA . ASP A 1 89 ? -0.129 -9.731 -10.367 1.00 95.00 89 ASP A CA 1
ATOM 658 C C . ASP A 1 89 ? -0.192 -9.548 -8.848 1.00 95.00 89 ASP A C 1
ATOM 660 O O . ASP A 1 89 ? -1.273 -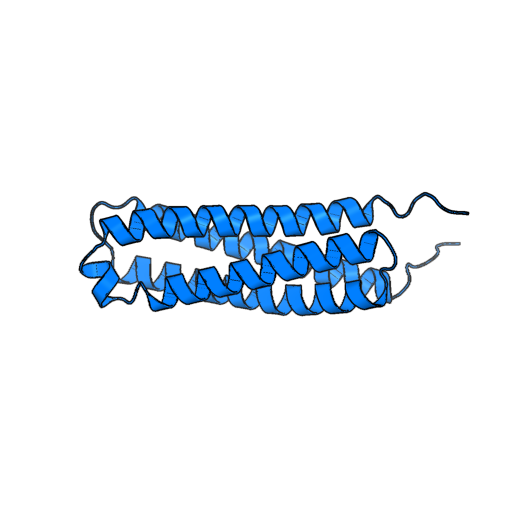9.636 -8.253 1.00 95.00 89 ASP A O 1
ATOM 664 N N . SER A 1 90 ? 0.944 -9.251 -8.209 1.00 93.69 90 SER A N 1
ATOM 665 C CA . SER A 1 90 ? 0.982 -8.928 -6.778 1.00 93.69 90 SER A CA 1
ATOM 666 C C . SER A 1 90 ? 0.160 -7.680 -6.458 1.00 93.69 90 SER A C 1
ATOM 668 O O . SER A 1 90 ? -0.672 -7.705 -5.548 1.00 93.69 90 SER A O 1
ATOM 670 N N . VAL A 1 91 ? 0.311 -6.620 -7.258 1.00 92.62 91 VAL A N 1
ATOM 671 C CA . VAL A 1 91 ? -0.453 -5.369 -7.120 1.00 92.62 91 VAL A CA 1
ATOM 672 C C . VAL A 1 91 ? -1.954 -5.629 -7.236 1.00 92.62 91 VAL A C 1
ATOM 674 O O . VAL A 1 91 ? -2.734 -5.133 -6.418 1.00 92.62 91 VAL A O 1
ATOM 677 N N . ARG A 1 92 ? -2.378 -6.443 -8.210 1.00 93.25 92 ARG A N 1
ATOM 678 C CA . ARG A 1 92 ? -3.790 -6.808 -8.391 1.00 93.25 92 ARG A CA 1
ATOM 679 C C . ARG A 1 92 ? -4.345 -7.534 -7.165 1.00 93.25 92 ARG A C 1
ATOM 681 O O . ARG A 1 92 ? -5.393 -7.139 -6.657 1.00 93.25 92 ARG A O 1
ATOM 688 N N . ARG A 1 93 ? -3.623 -8.529 -6.636 1.00 91.94 93 ARG A N 1
ATOM 689 C CA . ARG A 1 93 ? -4.018 -9.239 -5.404 1.00 91.94 93 ARG A CA 1
ATOM 690 C C . ARG A 1 93 ? -4.109 -8.296 -4.200 1.00 91.94 93 ARG A C 1
ATOM 692 O O . ARG A 1 93 ? -5.080 -8.364 -3.446 1.00 91.94 93 ARG A O 1
ATOM 699 N N . ALA A 1 94 ? -3.148 -7.385 -4.047 1.00 89.69 94 ALA A N 1
ATOM 700 C CA . ALA A 1 94 ? -3.140 -6.402 -2.964 1.00 89.69 94 ALA A CA 1
ATOM 701 C C . ALA A 1 94 ? -4.340 -5.440 -3.028 1.00 89.69 94 ALA A C 1
ATOM 703 O O . ALA A 1 94 ? -4.931 -5.106 -1.994 1.00 89.69 94 ALA A O 1
ATOM 704 N N . ARG A 1 95 ? -4.747 -5.026 -4.237 1.00 90.88 95 ARG A N 1
ATOM 705 C CA . ARG A 1 95 ? -5.960 -4.221 -4.457 1.00 90.88 95 ARG A CA 1
ATOM 706 C C . ARG A 1 95 ? -7.215 -4.979 -4.038 1.00 90.88 95 ARG A C 1
ATOM 708 O O . ARG A 1 95 ? -8.001 -4.442 -3.263 1.00 90.88 95 ARG A O 1
ATOM 715 N N . THR A 1 96 ? -7.366 -6.231 -4.469 1.00 91.06 96 THR A N 1
ATOM 716 C CA . THR A 1 96 ? -8.501 -7.079 -4.070 1.00 91.06 96 THR A CA 1
ATOM 717 C C . THR A 1 96 ? -8.582 -7.233 -2.550 1.00 91.06 96 THR A C 1
ATOM 719 O O . THR 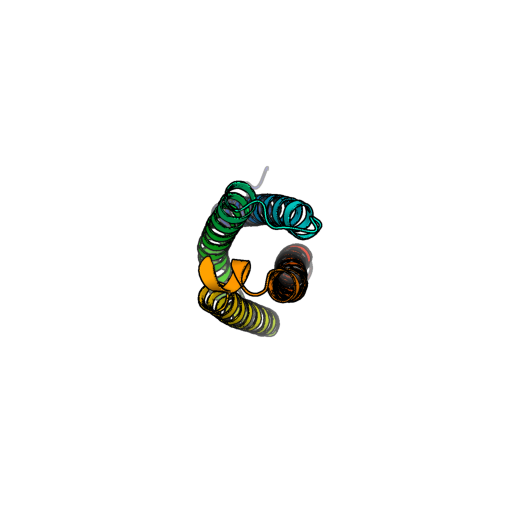A 1 96 ? -9.648 -7.026 -1.971 1.00 91.06 96 THR A O 1
ATOM 722 N N . ALA A 1 97 ? -7.457 -7.513 -1.886 1.00 88.69 97 ALA A N 1
ATOM 723 C CA . ALA A 1 97 ? -7.402 -7.631 -0.430 1.00 88.69 97 ALA A CA 1
ATOM 724 C C . ALA A 1 97 ? -7.767 -6.314 0.282 1.00 88.69 97 ALA A C 1
ATOM 726 O O . ALA A 1 97 ? -8.497 -6.323 1.274 1.00 88.69 97 ALA A O 1
ATOM 727 N N . SER A 1 98 ? -7.299 -5.175 -0.237 1.00 88.62 98 SER A N 1
ATOM 728 C CA . SER A 1 98 ? -7.620 -3.849 0.308 1.00 88.62 98 SER A CA 1
ATOM 729 C C . SER A 1 98 ? -9.115 -3.540 0.199 1.00 88.62 98 SER A C 1
ATOM 731 O O . SER A 1 98 ? -9.726 -3.109 1.176 1.00 88.62 98 SER A O 1
ATOM 733 N N . THR A 1 99 ? -9.725 -3.812 -0.958 1.00 90.00 99 THR A N 1
ATOM 734 C CA . THR A 1 99 ? -11.168 -3.624 -1.173 1.00 90.00 99 THR A CA 1
ATOM 735 C C . THR A 1 99 ? -11.990 -4.507 -0.239 1.00 90.00 99 THR A C 1
ATOM 737 O O . THR A 1 99 ? -12.912 -4.013 0.407 1.00 90.00 99 THR A O 1
ATOM 740 N N . ALA A 1 100 ? -11.626 -5.786 -0.100 1.00 90.50 100 ALA A N 1
ATOM 741 C CA . ALA A 1 100 ? -12.303 -6.702 0.816 1.00 90.50 100 ALA A CA 1
ATOM 742 C C . ALA A 1 100 ? -12.219 -6.226 2.278 1.00 90.50 100 ALA A C 1
ATOM 744 O O . ALA A 1 100 ? -13.207 -6.286 3.007 1.00 90.50 100 ALA A O 1
ATOM 745 N N . HIS A 1 101 ? -11.067 -5.696 2.702 1.00 91.12 101 HIS A N 1
ATOM 746 C CA . HIS A 1 101 ? -10.895 -5.148 4.048 1.00 91.12 101 HIS A CA 1
ATOM 747 C C . HIS A 1 101 ? -11.782 -3.919 4.298 1.00 91.12 101 HIS A C 1
ATOM 749 O O . HIS A 1 101 ? -12.427 -3.833 5.342 1.00 91.12 101 HIS A O 1
ATOM 755 N N . VAL A 1 102 ? -11.845 -2.984 3.343 1.00 89.06 102 VAL A N 1
ATOM 756 C CA . VAL A 1 102 ? -12.707 -1.794 3.449 1.00 89.06 102 VAL A CA 1
ATOM 757 C C . VAL A 1 102 ? -14.184 -2.184 3.487 1.00 89.06 102 VAL A C 1
ATOM 759 O O . VAL A 1 102 ? -14.919 -1.645 4.310 1.00 89.06 102 VAL A O 1
ATOM 762 N N . ALA A 1 103 ? -14.600 -3.140 2.650 1.00 90.50 103 ALA A N 1
ATOM 763 C CA . ALA A 1 103 ? -15.976 -3.632 2.613 1.00 90.50 103 ALA A CA 1
ATOM 764 C C . ALA A 1 103 ? -16.377 -4.349 3.912 1.00 90.50 103 ALA A C 1
ATOM 766 O O . ALA A 1 103 ? -17.484 -4.155 4.406 1.00 90.50 103 ALA A O 1
ATOM 767 N N . ARG A 1 104 ? -15.468 -5.146 4.487 1.00 93.00 104 ARG A N 1
ATOM 768 C CA . ARG A 1 104 ? -15.703 -5.865 5.745 1.00 93.00 104 ARG A CA 1
ATOM 769 C C . ARG A 1 104 ? -15.869 -4.919 6.932 1.00 93.00 104 ARG A C 1
ATOM 771 O O . ARG A 1 104 ? -16.737 -5.139 7.765 1.00 93.00 104 ARG A O 1
ATOM 778 N N . TRP A 1 105 ? -15.017 -3.902 7.033 1.00 94.00 105 TRP A N 1
ATOM 779 C CA . TRP A 1 105 ? -14.927 -3.052 8.218 1.00 94.00 105 TRP A CA 1
ATOM 780 C C . TRP A 1 105 ? -15.647 -1.717 8.023 1.00 94.00 105 TRP A C 1
ATOM 782 O O . TRP A 1 105 ? -15.034 -0.654 8.023 1.00 94.00 105 TRP A O 1
ATOM 792 N N . SER A 1 106 ? -16.968 -1.733 7.889 1.00 89.31 106 SER A N 1
ATOM 793 C CA . SER A 1 106 ? -17.777 -0.515 8.048 1.00 89.31 106 SER A CA 1
ATOM 794 C C . SER A 1 106 ? -17.606 0.105 9.449 1.00 89.31 106 SER A C 1
ATOM 796 O O . SER A 1 106 ? -17.078 -0.537 10.363 1.00 89.31 106 SER A O 1
ATOM 798 N N . GLN A 1 107 ? -18.059 1.349 9.636 1.00 87.06 107 GLN A N 1
ATOM 799 C CA . GLN A 1 107 ? -18.020 2.008 10.947 1.00 87.06 107 GLN A CA 1
ATOM 800 C C . GLN A 1 107 ? -18.757 1.184 12.017 1.00 87.06 107 GLN A C 1
ATOM 802 O O . GLN A 1 107 ? -18.213 0.963 13.093 1.00 87.06 107 GLN A O 1
ATOM 807 N N . SER A 1 108 ? -19.942 0.655 11.703 1.00 88.31 108 SER A N 1
ATOM 808 C CA . SER A 1 108 ? -20.735 -0.144 12.646 1.00 88.31 108 SER A CA 1
ATOM 809 C C . SER A 1 108 ? -20.058 -1.468 13.008 1.00 88.31 108 SER A C 1
ATOM 811 O O . SER A 1 108 ? -19.975 -1.819 14.181 1.00 88.31 108 SER A O 1
AT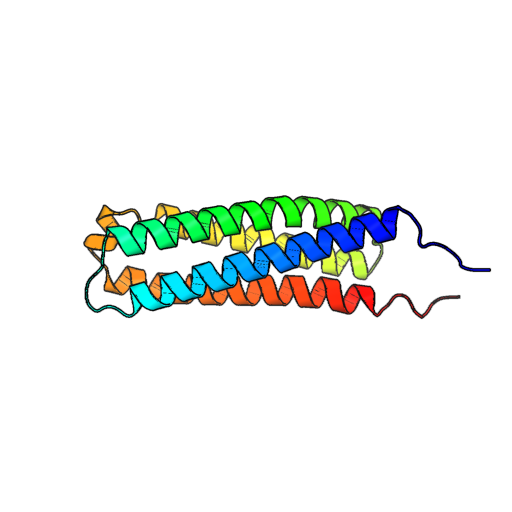OM 813 N N . THR A 1 109 ? -19.508 -2.191 12.029 1.00 93.19 109 THR A N 1
ATOM 814 C CA . THR A 1 109 ? -18.810 -3.467 12.279 1.00 93.19 109 THR A CA 1
ATOM 815 C C . THR A 1 109 ? -17.511 -3.287 13.057 1.00 93.19 109 THR A C 1
ATOM 817 O O . THR A 1 109 ? -17.160 -4.131 13.873 1.00 93.19 109 THR A O 1
ATOM 820 N N . LEU A 1 110 ? -16.801 -2.180 12.824 1.00 92.38 110 LEU A N 1
ATOM 821 C CA . LEU A 1 110 ? -15.597 -1.832 13.573 1.00 92.38 110 LEU A CA 1
ATOM 822 C C . LEU A 1 110 ? -15.916 -1.535 15.040 1.00 92.38 110 LEU A C 1
ATOM 824 O O . LEU A 1 110 ? -15.143 -1.903 15.917 1.00 92.38 110 LEU A O 1
ATOM 828 N N . GLU A 1 111 ? -17.040 -0.872 15.306 1.00 89.38 111 GLU A N 1
ATOM 829 C CA . GLU A 1 111 ? -17.487 -0.579 16.669 1.00 89.38 111 GLU A CA 1
ATOM 830 C C . GLU A 1 111 ? -17.955 -1.840 17.398 1.00 89.38 111 GLU A C 1
ATOM 832 O O . GLU A 1 111 ? -17.653 -2.011 18.577 1.00 89.38 111 GLU A O 1
ATOM 837 N N . ALA A 1 112 ? -18.642 -2.737 16.687 1.00 93.56 112 ALA A N 1
ATOM 838 C CA . ALA A 1 112 ? -19.097 -4.012 17.232 1.00 93.56 112 ALA A CA 1
ATOM 839 C C . ALA A 1 112 ? -17.940 -4.979 17.548 1.00 93.56 112 ALA A C 1
ATOM 841 O O . ALA A 1 112 ? -18.029 -5.742 18.507 1.00 93.56 112 ALA A O 1
ATOM 842 N N . ASP A 1 113 ? -16.854 -4.948 16.768 1.00 95.50 113 ASP A N 1
ATOM 843 C CA . ASP A 1 113 ? -15.684 -5.815 16.951 1.00 95.50 113 ASP A CA 1
ATOM 844 C C . ASP A 1 113 ? -14.365 -5.046 16.771 1.00 95.50 113 ASP A C 1
ATOM 846 O O . ASP A 1 113 ? -13.610 -5.232 15.810 1.00 95.50 113 ASP A O 1
ATOM 850 N N . TRP A 1 114 ? -14.062 -4.176 17.739 1.00 94.88 114 TRP A N 1
ATOM 851 C CA . TRP A 1 114 ? -12.830 -3.382 17.726 1.00 94.88 114 TRP A CA 1
ATOM 852 C C . TRP A 1 114 ? -11.569 -4.254 17.741 1.00 94.88 114 TRP A C 1
ATOM 854 O O . TRP A 1 114 ? -10.618 -4.005 17.001 1.00 94.88 114 TRP A O 1
ATOM 864 N N . ARG A 1 115 ? -11.559 -5.323 18.548 1.00 95.06 115 ARG A N 1
ATOM 865 C CA . ARG A 1 115 ? -10.406 -6.232 18.646 1.00 95.06 115 ARG A CA 1
ATOM 866 C C . ARG A 1 115 ? -10.161 -6.973 17.335 1.00 95.06 115 ARG A C 1
ATOM 868 O O . ARG A 1 115 ? -9.009 -7.094 16.910 1.00 95.06 115 ARG A O 1
ATOM 875 N N . GLY A 1 116 ? -11.220 -7.450 16.685 1.00 96.25 116 GLY A N 1
ATOM 876 C CA . GLY A 1 116 ? -11.130 -8.067 15.370 1.00 96.25 116 GLY A CA 1
ATOM 877 C C . GLY A 1 116 ? -10.648 -7.085 14.313 1.00 96.25 116 GLY A C 1
ATOM 878 O O . GLY A 1 116 ? -9.765 -7.438 13.528 1.00 96.25 116 GLY A O 1
ATOM 879 N N . TYR A 1 117 ? -11.127 -5.839 14.352 1.00 96.31 117 TYR A N 1
ATOM 880 C CA . TYR A 1 117 ? -10.623 -4.790 13.474 1.00 96.31 117 TYR A CA 1
ATOM 881 C C . TYR A 1 117 ? -9.127 -4.548 13.683 1.00 96.31 117 TYR A C 1
ATOM 883 O O . TYR A 1 117 ? -8.380 -4.537 12.707 1.00 96.31 117 TYR A O 1
ATOM 891 N N . CYS A 1 118 ? -8.654 -4.404 14.925 1.00 95.69 118 CYS A N 1
ATOM 892 C CA . CYS A 1 118 ? -7.234 -4.177 15.208 1.00 95.69 118 CYS A CA 1
ATOM 893 C C . CYS A 1 118 ? -6.350 -5.306 14.668 1.00 95.69 118 CYS A C 1
ATOM 895 O O . CYS A 1 118 ? -5.326 -5.038 14.032 1.00 95.69 118 CYS A O 1
ATOM 897 N N . ARG A 1 119 ? -6.763 -6.565 14.863 1.00 96.00 119 ARG A N 1
ATOM 898 C CA . ARG A 1 119 ? -6.058 -7.742 14.335 1.00 96.00 119 ARG A CA 1
ATOM 899 C C . ARG A 1 119 ? -5.995 -7.717 12.807 1.00 96.00 119 ARG A C 1
ATOM 901 O O . ARG A 1 119 ? -4.911 -7.821 12.232 1.00 96.00 119 ARG A O 1
ATOM 908 N N . ASP A 1 120 ? -7.136 -7.558 12.145 1.00 95.62 120 ASP A N 1
ATOM 909 C CA . ASP A 1 120 ? -7.213 -7.574 10.683 1.00 95.62 120 ASP A CA 1
ATOM 910 C C . ASP A 1 120 ? -6.495 -6.356 10.072 1.00 95.62 120 ASP A C 1
ATOM 912 O O . ASP A 1 120 ? -5.841 -6.461 9.032 1.00 95.62 120 ASP A O 1
ATOM 916 N N . SER A 1 121 ? -6.564 -5.202 10.739 1.00 94.88 121 SER A N 1
ATOM 917 C CA . SER A 1 121 ? -5.844 -3.988 10.360 1.00 94.88 121 SER A CA 1
ATOM 918 C C . SER A 1 121 ? -4.335 -4.207 10.446 1.00 94.88 121 SER A C 1
ATOM 920 O O . SER A 1 121 ? -3.625 -3.883 9.498 1.00 94.88 121 SER A O 1
ATOM 922 N N . ALA A 1 122 ? -3.821 -4.840 11.506 1.00 95.62 122 ALA A N 1
ATOM 923 C CA . ALA A 1 122 ? -2.397 -5.162 11.614 1.00 95.62 122 ALA A CA 1
ATOM 924 C C . ALA A 1 122 ? -1.904 -6.049 10.454 1.00 95.62 122 ALA A C 1
ATOM 926 O O . ALA A 1 122 ? -0.822 -5.809 9.906 1.00 95.62 122 ALA A O 1
ATOM 927 N N . LEU A 1 123 ? -2.705 -7.033 10.032 1.00 94.50 123 LEU A N 1
ATOM 928 C CA . LEU A 1 123 ? -2.400 -7.872 8.867 1.00 94.50 123 LEU A CA 1
ATOM 929 C C . LEU A 1 123 ? -2.382 -7.057 7.568 1.00 94.50 123 LEU A C 1
ATOM 931 O O . LEU A 1 123 ? -1.428 -7.166 6.791 1.00 94.50 123 LEU A O 1
ATOM 935 N N . MET A 1 124 ? -3.387 -6.202 7.359 1.00 94.69 124 MET A N 1
ATOM 936 C CA . MET A 1 124 ? -3.458 -5.315 6.196 1.00 94.69 124 MET A CA 1
ATOM 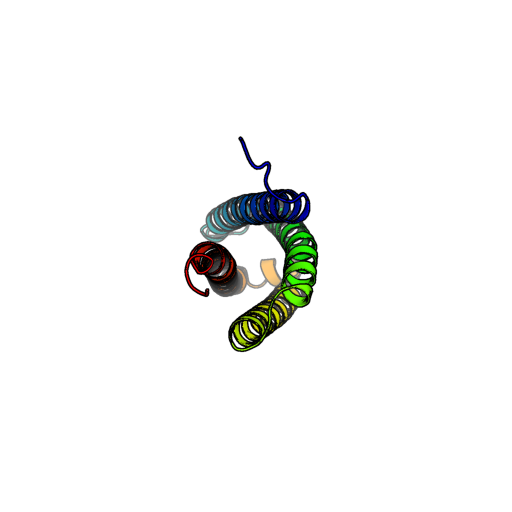937 C C . MET A 1 124 ? -2.255 -4.366 6.135 1.00 94.69 124 MET A C 1
ATOM 939 O O . MET A 1 124 ? -1.599 -4.263 5.098 1.00 94.69 124 MET A O 1
ATOM 943 N N . ARG A 1 125 ? -1.890 -3.737 7.261 1.00 94.81 125 ARG A N 1
ATOM 944 C CA . ARG A 1 125 ? -0.731 -2.834 7.334 1.00 94.81 125 ARG A CA 1
ATOM 945 C C . ARG A 1 125 ? 0.573 -3.549 6.979 1.00 94.81 125 ARG A C 1
ATOM 947 O O . ARG A 1 125 ? 1.364 -3.024 6.197 1.00 94.81 125 ARG A O 1
ATOM 954 N N . ARG A 1 126 ? 0.791 -4.768 7.490 1.00 95.12 126 ARG A N 1
ATOM 955 C CA . ARG A 1 126 ? 1.962 -5.592 7.126 1.00 95.12 126 ARG A CA 1
ATOM 956 C C . ARG A 1 126 ? 1.983 -5.931 5.636 1.00 95.12 126 ARG A C 1
ATOM 9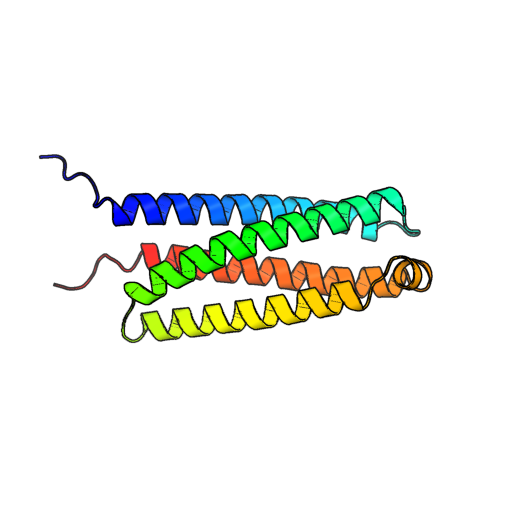58 O O . ARG A 1 126 ? 3.042 -5.873 5.019 1.00 95.12 126 ARG A O 1
ATOM 965 N N . HIS A 1 127 ? 0.833 -6.272 5.057 1.00 93.81 127 HIS A N 1
ATOM 966 C CA . HIS A 1 127 ? 0.731 -6.561 3.628 1.00 93.81 127 HIS A CA 1
ATOM 967 C C . HIS A 1 127 ? 1.063 -5.331 2.769 1.00 93.81 127 HIS A C 1
ATOM 969 O O . HIS A 1 127 ? 1.875 -5.440 1.855 1.00 93.81 127 HIS A O 1
ATOM 975 N N . MET A 1 128 ? 0.521 -4.156 3.107 1.00 94.69 128 MET A N 1
ATOM 976 C CA . MET A 1 128 ? 0.827 -2.903 2.405 1.00 94.69 128 MET A CA 1
ATOM 977 C C . MET A 1 128 ? 2.318 -2.543 2.458 1.00 94.69 128 MET A C 1
ATOM 979 O O . MET A 1 128 ? 2.874 -2.145 1.438 1.00 94.69 128 MET A O 1
ATOM 983 N N . ARG A 1 129 ? 2.984 -2.724 3.609 1.00 96.06 129 ARG A N 1
ATOM 984 C CA . ARG A 1 129 ? 4.436 -2.485 3.737 1.00 96.06 129 ARG A CA 1
ATOM 985 C C . ARG A 1 129 ? 5.251 -3.397 2.822 1.00 96.06 129 ARG A C 1
ATOM 987 O O . ARG A 1 129 ? 6.066 -2.897 2.057 1.00 96.06 129 ARG A O 1
ATOM 994 N N . ARG A 1 130 ? 4.968 -4.705 2.832 1.00 94.81 130 ARG A N 1
ATOM 995 C CA . ARG A 1 130 ? 5.637 -5.668 1.937 1.00 94.81 130 ARG A CA 1
ATOM 996 C C . ARG A 1 130 ? 5.419 -5.349 0.462 1.00 94.81 130 ARG A C 1
ATOM 998 O O . ARG A 1 130 ? 6.322 -5.525 -0.342 1.00 94.81 130 ARG A O 1
ATOM 1005 N N . GLN A 1 131 ? 4.228 -4.877 0.104 1.00 94.81 131 GLN A N 1
ATOM 1006 C CA . GLN A 1 131 ? 3.926 -4.509 -1.274 1.00 94.81 131 GLN A CA 1
ATOM 1007 C C . GLN A 1 131 ? 4.747 -3.286 -1.728 1.00 94.81 131 GLN A C 1
ATOM 1009 O O . GLN A 1 131 ? 5.304 -3.314 -2.820 1.00 94.81 131 GLN A O 1
ATOM 1014 N N . MET A 1 132 ? 4.897 -2.255 -0.886 1.00 95.25 132 MET A N 1
ATOM 1015 C CA . MET A 1 132 ? 5.772 -1.107 -1.187 1.00 95.25 132 MET A CA 1
ATOM 1016 C C . MET A 1 132 ? 7.252 -1.496 -1.257 1.00 95.25 132 MET A C 1
ATOM 1018 O O . MET A 1 132 ? 7.992 -0.968 -2.084 1.00 95.25 132 MET A O 1
ATOM 1022 N N . GLU A 1 133 ? 7.682 -2.431 -0.412 1.00 94.69 133 GLU A N 1
ATOM 1023 C CA . GLU A 1 133 ? 9.040 -2.970 -0.449 1.00 94.69 133 GLU A CA 1
ATOM 1024 C C . GLU A 1 133 ? 9.305 -3.723 -1.758 1.00 94.69 133 GLU A C 1
ATOM 1026 O O . GLU A 1 133 ? 10.300 -3.445 -2.419 1.00 94.69 133 GLU A O 1
ATOM 1031 N N . ALA A 1 134 ? 8.387 -4.594 -2.189 1.00 93.00 134 ALA A N 1
ATOM 1032 C CA . ALA A 1 134 ? 8.492 -5.300 -3.465 1.00 93.00 134 ALA A CA 1
ATOM 1033 C C . ALA A 1 134 ? 8.508 -4.337 -4.667 1.00 93.00 134 ALA A C 1
ATOM 1035 O O . ALA A 1 134 ? 9.312 -4.505 -5.582 1.00 93.00 134 ALA A O 1
ATOM 1036 N N . GLU A 1 135 ? 7.660 -3.300 -4.647 1.00 94.69 135 GLU A N 1
ATOM 1037 C CA . GLU A 1 135 ? 7.679 -2.221 -5.645 1.00 94.69 135 GLU A CA 1
ATOM 1038 C C . GLU A 1 135 ? 9.053 -1.526 -5.667 1.00 94.69 135 GLU A C 1
ATOM 1040 O O . GLU A 1 135 ? 9.668 -1.396 -6.723 1.00 94.69 135 GLU A O 1
ATOM 1045 N N . THR A 1 136 ? 9.580 -1.139 -4.502 1.00 93.75 136 THR A N 1
ATOM 1046 C CA . THR A 1 136 ? 10.885 -0.468 -4.381 1.00 93.75 136 THR A CA 1
ATOM 1047 C C . THR A 1 136 ? 12.030 -1.344 -4.877 1.00 93.75 136 THR A C 1
ATOM 1049 O O . THR A 1 136 ? 12.841 -0.891 -5.683 1.00 93.75 136 THR A O 1
ATOM 1052 N N . GLN A 1 137 ? 12.085 -2.602 -4.439 1.00 91.75 137 GLN A N 1
ATOM 1053 C CA . GLN A 1 137 ? 13.116 -3.552 -4.852 1.00 91.75 137 GLN A CA 1
ATOM 1054 C C . GLN A 1 137 ? 13.114 -3.734 -6.369 1.00 91.75 137 GLN A C 1
ATOM 1056 O O . GLN A 1 137 ? 14.173 -3.632 -6.986 1.00 91.75 137 GLN A O 1
ATOM 1061 N N . PHE A 1 138 ? 11.936 -3.908 -6.977 1.00 91.12 138 PHE A N 1
ATOM 1062 C CA . PHE A 1 138 ? 11.811 -4.052 -8.424 1.00 91.12 138 PHE A CA 1
ATOM 1063 C C . PHE A 1 138 ? 12.397 -2.847 -9.174 1.00 91.12 138 PHE A C 1
ATOM 1065 O O . PHE A 1 138 ? 13.228 -3.021 -10.069 1.00 91.12 138 PHE A O 1
ATOM 1072 N N . PHE A 1 139 ? 12.022 -1.620 -8.800 1.00 88.88 139 PHE A N 1
ATOM 1073 C CA . PHE A 1 139 ? 12.478 -0.420 -9.511 1.00 88.88 139 PHE A CA 1
ATOM 1074 C C . PHE A 1 139 ? 13.950 -0.070 -9.239 1.00 88.88 139 PHE A C 1
ATOM 1076 O O . PHE A 1 139 ? 14.647 0.382 -10.150 1.00 88.88 139 PHE A O 1
ATOM 1083 N N . VAL A 1 140 ? 14.464 -0.332 -8.032 1.00 86.12 140 VAL A N 1
ATOM 1084 C CA . VAL A 1 140 ? 15.880 -0.099 -7.695 1.00 86.12 140 VAL A CA 1
ATOM 1085 C C . VAL A 1 140 ? 16.791 -1.113 -8.393 1.00 86.12 140 VAL A C 1
ATOM 1087 O O . VAL A 1 140 ? 17.767 -0.716 -9.026 1.00 86.12 140 VAL A O 1
ATOM 1090 N N . GLN A 1 141 ? 16.462 -2.409 -8.355 1.00 77.31 141 GLN A N 1
ATOM 1091 C CA . GLN A 1 141 ? 17.262 -3.461 -9.007 1.00 77.31 141 GLN A CA 1
ATOM 1092 C C . GLN A 1 141 ? 17.282 -3.306 -10.531 1.00 77.31 141 GLN A C 1
ATOM 1094 O O . GLN A 1 141 ? 18.310 -3.513 -11.179 1.00 77.31 141 GLN A O 1
ATOM 1099 N N . SER A 1 142 ? 16.163 -2.860 -11.100 1.00 67.88 142 SER A N 1
ATOM 1100 C CA . SER A 1 142 ? 16.063 -2.578 -12.530 1.00 67.88 142 SER A CA 1
ATOM 1101 C C . SER A 1 142 ? 16.887 -1.371 -12.977 1.00 67.88 142 SER A C 1
ATOM 1103 O O . SER A 1 142 ? 17.319 -1.323 -14.123 1.00 67.88 142 SER A O 1
ATOM 1105 N N . SER A 1 143 ? 17.135 -0.414 -12.079 1.00 59.38 143 SER A N 1
ATOM 1106 C CA . SER A 1 143 ? 17.968 0.760 -12.369 1.00 59.38 143 SER A CA 1
ATOM 1107 C C . SER A 1 143 ? 19.470 0.428 -12.359 1.00 59.38 143 SER A C 1
ATOM 1109 O O . SER A 1 143 ? 20.261 1.151 -12.955 1.00 59.38 143 SER A O 1
ATOM 1111 N N . GLY A 1 144 ? 19.871 -0.676 -11.710 1.00 49.97 144 GLY A N 1
ATOM 1112 C CA . GLY A 1 144 ? 21.266 -1.129 -11.612 1.00 49.97 144 GLY A CA 1
ATOM 1113 C C . GLY A 1 144 ? 21.719 -2.113 -12.699 1.00 49.97 144 GLY A C 1
ATOM 1114 O O . GLY A 1 144 ? 22.918 -2.288 -12.891 1.00 49.97 144 GLY A O 1
ATOM 1115 N N . SER A 1 145 ? 20.796 -2.736 -13.443 1.00 48.41 145 SER A N 1
ATOM 1116 C CA . SER A 1 145 ? 21.131 -3.745 -14.473 1.00 48.41 145 SER A CA 1
ATOM 1117 C C . SER A 1 145 ? 21.383 -3.172 -15.878 1.00 48.41 145 SER A C 1
ATOM 1119 O O . SER A 1 145 ? 21.577 -3.926 -16.828 1.00 48.41 145 SER A O 1
ATOM 1121 N N . GLY A 1 146 ? 21.435 -1.844 -16.031 1.00 45.59 146 GLY A N 1
ATOM 1122 C CA . GLY A 1 146 ? 21.695 -1.168 -17.312 1.00 45.59 146 GLY A CA 1
ATOM 1123 C C . GLY A 1 146 ? 23.161 -1.145 -17.776 1.00 45.59 146 GLY A C 1
ATOM 1124 O O . GLY A 1 146 ? 23.463 -0.490 -18.766 1.00 45.59 146 GLY A O 1
ATOM 1125 N N . GLY A 1 147 ? 24.080 -1.820 -17.074 1.00 40.12 147 GLY A N 1
ATOM 1126 C CA . GLY A 1 147 ? 25.531 -1.728 -17.299 1.00 40.12 147 GLY A CA 1
ATOM 1127 C C . GLY A 1 147 ? 26.191 -2.906 -18.022 1.00 40.12 147 GLY A C 1
ATOM 1128 O O . GLY A 1 147 ? 27.408 -3.033 -17.953 1.00 40.12 147 GLY A O 1
ATOM 1129 N N . GLY A 1 148 ? 25.442 -3.794 -18.678 1.00 41.34 148 GLY A N 1
ATOM 1130 C CA . GLY A 1 148 ? 26.057 -4.946 -19.338 1.00 41.34 148 GLY A CA 1
ATOM 1131 C C . GLY A 1 148 ? 25.226 -5.504 -20.475 1.00 41.34 148 GLY A C 1
ATOM 1132 O O . GLY A 1 148 ? 24.374 -6.356 -20.241 1.00 41.34 148 GLY A O 1
ATOM 1133 N N . ARG A 1 149 ? 25.493 -5.029 -21.695 1.00 37.34 149 ARG A N 1
ATOM 1134 C CA . ARG A 1 149 ? 25.349 -5.773 -22.958 1.00 37.34 149 ARG A CA 1
ATOM 1135 C C . ARG A 1 149 ? 25.834 -4.897 -24.121 1.00 37.34 149 ARG A C 1
ATOM 1137 O O . ARG A 1 149 ? 25.200 -3.886 -24.410 1.00 37.34 149 ARG A O 1
ATOM 1144 N N . GLY A 1 150 ? 26.915 -5.326 -24.775 1.00 36.31 150 GLY A N 1
ATOM 1145 C CA . GLY A 1 150 ? 27.460 -4.744 -26.006 1.00 36.31 150 GLY A CA 1
ATOM 1146 C C . GLY A 1 150 ? 28.946 -4.484 -25.907 1.00 36.31 150 GLY A C 1
ATOM 1147 O O . GLY A 1 150 ? 29.291 -3.303 -25.715 1.00 36.31 150 GLY A O 1
#

Radius of gyration: 18.54 Å; chains: 1; bounding box: 51×29×50 Å